Protein AF-A0A2A5DSV8-F1 (afdb_monomer_lite)

pLDDT: mean 72.82, std 6.64, range [47.84, 83.31]

Radius of gyration: 16.13 Å; chains: 1; bounding box: 38×25×45 Å

Foldseek 3Di:
DVVVVLVVLLVVLVVLLVVLVVVLVPDPDDVVNVVSVVSNVVSVVSNVVSVVVVVVVPDDPVCNVVVVVVVVVCCVPVVVVVVCVVVVD

Sequence (89 aa):
MLARRRRLTIVASGSAFGVALIGFAFIPWYVPALVLLFLASGAENLFSVFAQSIMQSKLPDEYRGRVMGFWGMQFSVLHPLGNLQIGAI

Secondary structure (DSSP, 8-state):
-HHHHHHHHHHHHHHHHHHHHHHHHT---HHHHHHHHHHHHHHHHHHHHHHHHHHHHHS-GGGHHHHHHHHHHHHHHHHHHHHHHHH--

Structure (mmCIF, N/CA/C/O backbone):
data_AF-A0A2A5DSV8-F1
#
_entry.id   AF-A0A2A5DSV8-F1
#
loop_
_atom_site.group_PDB
_atom_site.id
_atom_site.type_symbol
_atom_site.label_atom_id
_atom_site.label_alt_id
_atom_site.label_comp_id
_atom_site.label_asym_id
_atom_site.label_entity_id
_atom_site.label_seq_id
_atom_site.pdbx_PDB_ins_code
_atom_site.Cartn_x
_atom_site.Cartn_y
_atom_site.Cartn_z
_atom_site.occupancy
_atom_site.B_iso_or_equiv
_atom_site.auth_seq_id
_atom_site.auth_comp_id
_atom_site.auth_asym_id
_atom_site.auth_atom_id
_atom_site.pdbx_PDB_model_num
ATOM 1 N N . MET A 1 1 ? -19.860 -13.612 8.522 1.00 47.84 1 MET A N 1
ATOM 2 C CA . MET A 1 1 ? -19.277 -13.784 7.163 1.00 47.84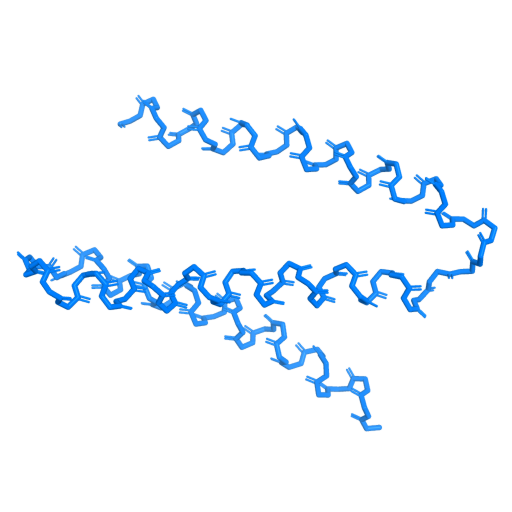 1 MET A CA 1
ATOM 3 C C . MET A 1 1 ? -18.687 -12.499 6.557 1.00 47.84 1 MET A C 1
ATOM 5 O O . MET A 1 1 ? -17.636 -12.590 5.930 1.00 47.84 1 MET A O 1
ATOM 9 N N . LEU A 1 2 ? -19.269 -11.309 6.772 1.00 53.72 2 LEU A N 1
ATOM 10 C CA . LEU A 1 2 ? -18.777 -10.028 6.213 1.00 53.72 2 LEU A CA 1
ATOM 11 C C . LEU A 1 2 ? -17.338 -9.653 6.632 1.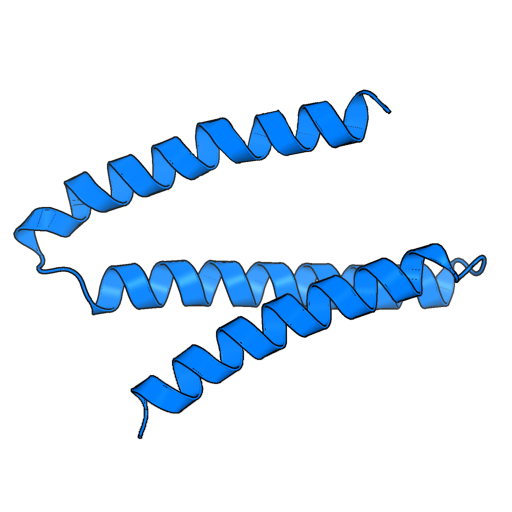00 53.72 2 LEU A C 1
ATOM 13 O O . LEU A 1 2 ? -16.539 -9.226 5.801 1.00 53.72 2 LEU A O 1
ATOM 17 N N . ALA A 1 3 ? -16.960 -9.911 7.889 1.00 56.94 3 ALA A N 1
ATOM 18 C CA . ALA A 1 3 ? -15.611 -9.627 8.391 1.00 56.94 3 ALA A CA 1
ATOM 19 C C . ALA A 1 3 ? -14.503 -10.472 7.726 1.00 56.94 3 ALA A C 1
ATOM 21 O O . ALA A 1 3 ? -13.363 -10.022 7.636 1.00 56.94 3 ALA A O 1
ATOM 22 N N . ARG A 1 4 ? -14.821 -11.684 7.241 1.00 58.78 4 ARG A N 1
ATOM 23 C CA . ARG A 1 4 ? -13.851 -12.569 6.568 1.00 58.78 4 ARG A CA 1
ATOM 24 C C . ARG A 1 4 ? -13.574 -12.104 5.140 1.00 58.78 4 ARG A C 1
ATOM 26 O O . ARG A 1 4 ? -12.422 -12.103 4.730 1.00 58.78 4 ARG A O 1
ATOM 33 N N . ARG A 1 5 ? -14.612 -11.643 4.428 1.00 61.31 5 ARG A N 1
ATOM 34 C CA . ARG A 1 5 ? -14.479 -11.074 3.077 1.00 61.31 5 ARG A CA 1
ATOM 35 C C . ARG A 1 5 ? -13.617 -9.816 3.087 1.00 61.31 5 ARG A C 1
ATOM 37 O O . ARG A 1 5 ? -12.675 -9.760 2.318 1.00 61.31 5 ARG A O 1
ATOM 44 N N . ARG A 1 6 ? -13.859 -8.890 4.027 1.00 59.81 6 ARG A N 1
ATOM 45 C CA . ARG A 1 6 ? -13.076 -7.646 4.180 1.00 59.81 6 ARG A CA 1
ATOM 46 C C . ARG A 1 6 ? -11.587 -7.892 4.451 1.00 59.81 6 ARG A C 1
ATOM 48 O O . ARG A 1 6 ? -10.744 -7.181 3.925 1.00 59.81 6 ARG A O 1
ATOM 55 N N . ARG A 1 7 ? -11.262 -8.910 5.260 1.00 63.19 7 ARG A N 1
ATOM 56 C CA . ARG A 1 7 ? -9.867 -9.327 5.498 1.00 63.19 7 ARG A CA 1
ATOM 57 C C . ARG A 1 7 ? -9.235 -9.932 4.245 1.00 63.19 7 ARG A C 1
ATOM 59 O O . ARG A 1 7 ? -8.078 -9.651 3.962 1.00 63.19 7 ARG A O 1
ATOM 66 N N . LEU A 1 8 ? -9.998 -10.725 3.493 1.00 66.94 8 LEU A N 1
ATOM 67 C CA . LEU A 1 8 ? -9.526 -11.332 2.252 1.00 66.94 8 LEU A CA 1
ATOM 68 C C . LEU A 1 8 ? -9.240 -10.277 1.176 1.00 66.94 8 LEU A C 1
ATOM 70 O O . LEU A 1 8 ? -8.235 -10.398 0.489 1.00 66.94 8 LEU A O 1
ATOM 74 N N . THR A 1 9 ? -10.065 -9.227 1.057 1.00 70.50 9 THR A N 1
ATOM 75 C CA . THR A 1 9 ? -9.840 -8.154 0.074 1.00 70.50 9 THR A CA 1
ATOM 76 C C . THR A 1 9 ? -8.545 -7.397 0.329 1.00 70.50 9 THR A C 1
ATOM 78 O O . THR A 1 9 ? -7.866 -7.049 -0.627 1.00 70.50 9 THR A O 1
ATOM 81 N N . ILE A 1 10 ? -8.179 -7.174 1.594 1.00 69.94 10 ILE A N 1
ATOM 82 C CA . ILE A 1 10 ? -6.937 -6.488 1.988 1.00 69.94 10 ILE A CA 1
ATOM 83 C C . ILE A 1 10 ? -5.709 -7.334 1.654 1.00 69.94 10 ILE A C 1
ATOM 85 O O . ILE A 1 10 ? -4.751 -6.834 1.073 1.00 69.94 10 ILE A O 1
ATOM 89 N N . VAL A 1 11 ? -5.748 -8.629 1.977 1.00 74.75 11 VAL A N 1
ATOM 90 C CA . VAL A 1 11 ? -4.651 -9.539 1.622 1.00 74.75 11 VAL A CA 1
ATOM 91 C C . VAL A 1 11 ? -4.548 -9.666 0.102 1.00 74.75 11 VAL A C 1
ATOM 93 O O . VAL A 1 11 ? -3.460 -9.533 -0.439 1.00 74.75 11 VAL A O 1
ATOM 96 N N . ALA A 1 12 ? -5.674 -9.820 -0.600 1.00 74.81 12 ALA A N 1
ATOM 97 C CA . ALA A 1 12 ? -5.699 -9.926 -2.056 1.00 74.81 12 ALA A CA 1
ATOM 98 C C . ALA A 1 12 ? -5.169 -8.665 -2.758 1.00 74.81 12 ALA A C 1
ATOM 100 O O . ALA A 1 12 ? -4.434 -8.790 -3.731 1.00 74.81 12 ALA A O 1
ATOM 101 N N . SER A 1 13 ? -5.495 -7.465 -2.266 1.00 68.50 13 SER A N 1
ATOM 102 C CA . SER A 1 13 ? -4.988 -6.204 -2.836 1.00 68.50 13 SER A CA 1
ATOM 103 C C . SER A 1 13 ? -3.497 -5.998 -2.558 1.00 68.50 13 SER A C 1
ATOM 105 O O . SER A 1 13 ? -2.765 -5.647 -3.478 1.00 68.50 13 SER A O 1
ATOM 107 N N . GLY A 1 14 ? -3.015 -6.315 -1.351 1.00 69.44 14 GLY A N 1
ATOM 108 C CA . GLY A 1 14 ? -1.580 -6.284 -1.044 1.00 69.44 14 GLY A CA 1
ATOM 109 C C . GLY A 1 14 ? -0.769 -7.296 -1.863 1.00 69.44 14 GLY A C 1
ATOM 110 O O . GLY A 1 14 ? 0.286 -6.966 -2.401 1.00 69.44 14 GLY A O 1
ATOM 111 N N . SER A 1 15 ? -1.285 -8.518 -2.028 1.00 73.88 15 SER A N 1
ATOM 112 C CA . SER A 1 15 ? -0.666 -9.531 -2.889 1.00 73.88 15 SER A CA 1
ATOM 113 C C . SER A 1 15 ? -0.685 -9.119 -4.362 1.00 73.88 15 SER A C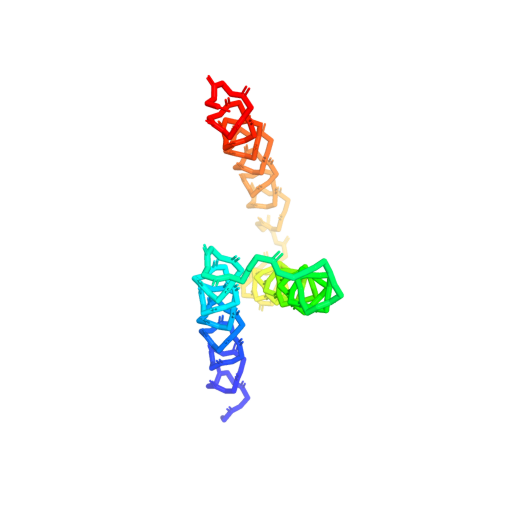 1
ATOM 115 O O . SER A 1 15 ? 0.322 -9.285 -5.044 1.00 73.88 15 SER A O 1
ATOM 117 N N . ALA A 1 16 ? -1.788 -8.543 -4.852 1.00 73.94 16 ALA A N 1
ATOM 118 C CA . ALA A 1 16 ? -1.888 -8.047 -6.224 1.00 73.94 16 ALA A CA 1
ATOM 119 C C . ALA A 1 16 ? -0.896 -6.908 -6.498 1.00 73.94 16 ALA A C 1
ATOM 121 O O . ALA A 1 16 ? -0.275 -6.895 -7.557 1.00 73.94 16 ALA A O 1
ATOM 122 N N . PHE A 1 17 ? -0.694 -6.003 -5.535 1.00 72.19 17 PHE A N 1
ATOM 123 C CA . PHE A 1 17 ? 0.310 -4.946 -5.634 1.00 72.19 17 PHE A CA 1
ATOM 124 C C . PHE A 1 17 ? 1.729 -5.518 -5.746 1.00 72.19 17 PHE A C 1
ATOM 126 O O . PHE A 1 17 ? 2.455 -5.168 -6.672 1.00 72.19 17 PHE A O 1
ATOM 133 N N . GLY A 1 18 ? 2.104 -6.454 -4.867 1.00 70.69 18 GLY A N 1
ATOM 134 C CA . GLY A 1 18 ? 3.422 -7.095 -4.918 1.00 70.69 18 GLY A CA 1
ATOM 135 C C . GLY A 1 18 ? 3.668 -7.856 -6.226 1.00 70.69 18 GLY A C 1
ATOM 136 O O . GLY A 1 18 ? 4.733 -7.727 -6.825 1.00 70.69 18 GLY A O 1
ATOM 137 N N . VAL A 1 19 ? 2.667 -8.59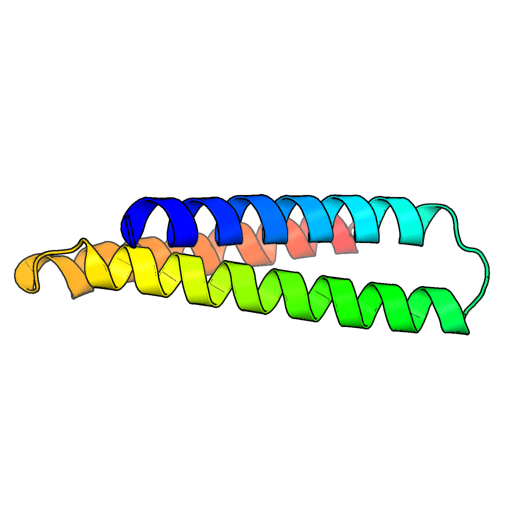4 -6.716 1.00 75.81 19 VAL A N 1
ATOM 138 C CA . VAL A 1 19 ? 2.754 -9.320 -7.995 1.00 75.81 19 VAL A CA 1
ATOM 139 C C . VAL A 1 19 ? 2.867 -8.356 -9.179 1.00 75.81 19 VAL A C 1
ATOM 141 O O . VAL A 1 19 ? 3.670 -8.596 -10.078 1.00 75.81 19 VAL A O 1
ATOM 144 N N . ALA A 1 20 ? 2.120 -7.249 -9.173 1.00 69.38 20 ALA A N 1
ATOM 145 C CA . ALA A 1 20 ? 2.223 -6.228 -10.211 1.00 69.38 20 ALA A CA 1
ATOM 146 C C . ALA A 1 20 ? 3.598 -5.535 -10.199 1.00 69.38 20 ALA A C 1
ATOM 148 O O . ALA A 1 20 ? 4.169 -5.277 -11.255 1.00 69.38 20 ALA A O 1
ATOM 149 N N . LEU A 1 21 ? 4.175 -5.292 -9.020 1.00 70.50 21 LEU A N 1
ATOM 150 C CA . LEU A 1 21 ? 5.494 -4.671 -8.902 1.00 70.50 21 LEU A CA 1
ATOM 151 C C . LEU A 1 21 ? 6.615 -5.593 -9.412 1.00 70.50 21 LEU A C 1
ATOM 153 O O . LEU A 1 21 ? 7.503 -5.149 -10.137 1.00 70.50 21 LEU A O 1
ATOM 157 N N . ILE A 1 22 ? 6.538 -6.891 -9.096 1.00 76.75 22 ILE A N 1
ATOM 158 C CA . ILE A 1 22 ? 7.461 -7.903 -9.634 1.00 76.75 22 ILE A CA 1
ATOM 159 C C . ILE A 1 22 ? 7.293 -8.010 -11.154 1.00 76.75 22 ILE A C 1
ATOM 161 O O . ILE A 1 22 ? 8.284 -8.029 -11.876 1.00 76.75 22 ILE A O 1
ATOM 165 N N . GLY A 1 23 ? 6.055 -8.024 -11.657 1.00 69.62 23 GLY A N 1
ATOM 166 C CA . GLY A 1 23 ? 5.777 -8.048 -13.095 1.00 69.62 23 GLY A CA 1
ATOM 167 C C . GLY A 1 23 ? 6.338 -6.831 -13.834 1.00 69.62 23 GLY A C 1
ATOM 168 O O . GLY A 1 23 ? 6.894 -6.979 -14.919 1.00 69.62 23 GLY A O 1
ATOM 169 N N . PHE A 1 24 ? 6.260 -5.642 -13.232 1.00 66.81 24 PHE A N 1
ATOM 170 C CA . PHE A 1 24 ? 6.837 -4.416 -13.782 1.00 66.81 24 PHE A CA 1
ATOM 171 C C . PHE A 1 24 ? 8.365 -4.503 -13.914 1.00 66.81 24 PHE A C 1
ATOM 173 O O . PHE A 1 24 ? 8.907 -4.106 -14.941 1.00 66.81 24 PHE A O 1
ATOM 180 N N . ALA A 1 25 ? 9.055 -5.096 -12.934 1.00 70.00 25 ALA A N 1
ATOM 181 C CA . ALA A 1 25 ? 10.513 -5.235 -12.960 1.00 70.00 25 ALA A CA 1
ATOM 182 C C . ALA A 1 25 ? 11.041 -6.087 -14.136 1.00 70.00 25 ALA A C 1
ATOM 184 O O . ALA A 1 25 ? 12.176 -5.898 -14.566 1.00 70.00 25 ALA A O 1
ATOM 185 N N . PHE A 1 26 ? 10.229 -7.006 -14.673 1.00 71.00 26 PHE A N 1
ATOM 186 C CA . PHE A 1 26 ? 10.611 -7.889 -15.784 1.00 71.00 26 PHE A CA 1
ATOM 187 C C . PHE A 1 26 ? 10.124 -7.416 -17.163 1.00 71.00 26 PHE A C 1
ATOM 189 O O . PHE A 1 26 ? 10.427 -8.069 -18.162 1.00 71.00 26 PHE A O 1
ATOM 196 N N . ILE A 1 27 ? 9.375 -6.310 -17.254 1.00 70.94 27 ILE A N 1
ATOM 197 C CA . ILE A 1 27 ? 8.781 -5.839 -18.513 1.00 70.94 27 ILE A CA 1
ATOM 198 C C . ILE A 1 27 ? 9.588 -4.658 -19.083 1.00 70.94 27 ILE A C 1
ATOM 200 O O . ILE A 1 27 ? 9.501 -3.549 -18.565 1.00 70.94 27 ILE A O 1
ATOM 204 N N . PRO A 1 28 ? 10.310 -4.841 -20.207 1.00 68.94 28 PRO A N 1
ATOM 205 C CA . PRO A 1 28 ? 10.999 -3.750 -20.903 1.00 68.94 28 PRO A CA 1
ATOM 206 C C . PRO A 1 28 ? 10.096 -2.962 -21.876 1.00 68.94 28 PRO A C 1
ATOM 208 O O . PRO A 1 28 ? 10.574 -2.080 -22.585 1.00 68.94 28 PRO A O 1
ATOM 211 N N . TRP A 1 29 ? 8.795 -3.275 -21.949 1.00 75.38 29 TRP A N 1
ATOM 212 C CA . TRP A 1 29 ? 7.848 -2.656 -22.885 1.00 75.38 29 TRP A CA 1
ATOM 213 C C . TRP A 1 29 ? 7.001 -1.575 -22.203 1.00 75.38 29 TRP A C 1
ATOM 215 O O . TRP A 1 29 ? 6.394 -1.809 -21.160 1.00 75.38 29 TRP A O 1
ATOM 225 N N . TYR A 1 30 ? 6.895 -0.406 -22.838 1.00 69.12 30 TYR A N 1
ATOM 226 C CA . TYR A 1 30 ? 6.271 0.790 -22.256 1.00 69.12 30 TYR A CA 1
ATOM 227 C C . TYR A 1 30 ? 4.758 0.646 -21.994 1.00 69.12 30 TYR A C 1
ATOM 229 O O . TYR A 1 30 ? 4.255 1.047 -20.946 1.00 69.12 30 TYR A O 1
ATOM 237 N N . VAL A 1 31 ? 4.018 0.036 -22.926 1.00 78.12 31 VAL A N 1
ATOM 238 C CA . VAL A 1 31 ? 2.548 -0.078 -22.835 1.00 78.12 31 VAL A CA 1
ATOM 239 C C . VAL A 1 31 ? 2.095 -1.063 -21.743 1.00 78.12 31 VAL A C 1
ATOM 241 O O . VAL A 1 31 ? 1.250 -0.685 -20.931 1.00 78.12 31 VAL A O 1
ATOM 244 N N . PRO A 1 32 ? 2.645 -2.291 -21.638 1.00 74.31 32 PRO A N 1
ATOM 245 C CA . PRO A 1 32 ? 2.278 -3.203 -20.553 1.00 74.31 32 PRO A CA 1
ATOM 246 C C . PRO A 1 32 ? 2.715 -2.686 -19.177 1.00 74.31 32 PRO A C 1
ATOM 248 O O . PRO A 1 32 ? 1.994 -2.872 -18.198 1.00 74.31 32 PRO A O 1
ATOM 251 N N . ALA A 1 33 ? 3.850 -1.983 -19.107 1.00 73.38 33 ALA A N 1
ATOM 252 C CA . ALA A 1 33 ? 4.327 -1.345 -17.886 1.00 73.38 33 ALA A CA 1
ATOM 253 C C . ALA A 1 33 ? 3.335 -0.291 -17.356 1.00 73.38 33 ALA A C 1
ATOM 255 O O . ALA A 1 33 ? 3.032 -0.286 -16.164 1.00 73.38 33 ALA A O 1
ATOM 256 N N . LEU A 1 34 ? 2.760 0.538 -18.237 1.00 76.12 34 LEU A N 1
ATOM 257 C CA . LEU A 1 34 ? 1.717 1.514 -17.886 1.00 76.12 34 LEU A CA 1
ATOM 258 C C . LEU A 1 34 ? 0.442 0.856 -17.346 1.00 76.12 34 LEU A C 1
ATOM 260 O O . LEU A 1 34 ? -0.119 1.320 -16.354 1.00 76.12 34 LEU A O 1
ATOM 264 N N . VAL A 1 35 ? -0.008 -0.235 -17.972 1.00 79.56 35 VAL A N 1
ATOM 265 C CA . VAL A 1 35 ? -1.203 -0.965 -17.519 1.00 79.56 35 VAL A CA 1
ATOM 266 C C . VAL A 1 35 ? -0.966 -1.599 -16.147 1.00 79.56 35 VAL A C 1
ATOM 268 O O . VAL A 1 35 ? -1.832 -1.502 -15.276 1.00 79.56 35 VAL A O 1
ATOM 271 N N . LEU A 1 36 ? 0.209 -2.195 -15.912 1.00 74.38 36 LEU A N 1
ATOM 272 C CA . LEU A 1 36 ? 0.557 -2.738 -14.596 1.00 74.38 36 LEU A CA 1
ATOM 273 C C . LEU A 1 36 ? 0.666 -1.649 -13.527 1.00 74.38 36 LEU A C 1
ATOM 275 O O . LEU A 1 36 ? 0.174 -1.857 -12.422 1.00 74.38 36 LEU A O 1
ATOM 279 N N . LEU A 1 37 ? 1.249 -0.492 -13.845 1.00 77.81 37 LEU A N 1
ATOM 280 C CA . LEU A 1 37 ? 1.317 0.657 -12.935 1.00 77.81 37 LEU A CA 1
ATOM 281 C C . LEU A 1 37 ? -0.075 1.166 -12.559 1.00 77.81 37 LEU A C 1
ATOM 283 O O . LEU A 1 37 ? -0.343 1.425 -11.386 1.00 77.81 37 LEU A O 1
ATOM 287 N N . PHE A 1 38 ? -0.979 1.257 -13.535 1.00 79.62 38 PHE A N 1
ATOM 288 C CA . PHE A 1 38 ? -2.363 1.653 -13.292 1.00 79.62 38 PHE A CA 1
ATOM 289 C C . PHE A 1 38 ? -3.082 0.656 -12.372 1.00 79.62 38 PHE A C 1
ATOM 291 O O . PHE A 1 38 ? -3.724 1.052 -11.399 1.00 79.62 38 PHE A O 1
ATOM 298 N N . LEU A 1 39 ? -2.922 -0.647 -12.628 1.00 78.62 39 LEU A N 1
ATOM 299 C CA . LEU A 1 39 ? -3.492 -1.701 -11.785 1.00 78.62 39 LEU A CA 1
ATOM 300 C C . LEU A 1 39 ? -2.882 -1.715 -10.376 1.00 78.62 39 LEU A C 1
ATOM 302 O O . LEU A 1 39 ? -3.613 -1.873 -9.398 1.00 78.62 39 LEU A O 1
ATOM 306 N N . ALA A 1 40 ? -1.570 -1.511 -10.260 1.00 76.44 40 ALA A N 1
ATOM 307 C CA . ALA A 1 40 ? -0.866 -1.436 -8.985 1.00 76.44 40 ALA A CA 1
ATOM 308 C C . ALA A 1 40 ? -1.347 -0.239 -8.155 1.00 76.44 40 ALA A C 1
ATOM 310 O O . ALA A 1 40 ? -1.692 -0.401 -6.987 1.00 76.44 40 ALA A O 1
ATOM 311 N N . SER A 1 41 ? -1.448 0.943 -8.766 1.00 78.81 41 SER A N 1
ATOM 312 C CA . SER A 1 41 ? -1.931 2.149 -8.090 1.00 78.81 41 SER A CA 1
ATOM 313 C C . SER A 1 41 ? -3.404 2.021 -7.677 1.00 78.81 41 SER A C 1
ATOM 315 O O . SER A 1 41 ? -3.775 2.396 -6.564 1.00 78.81 41 SER A O 1
ATOM 317 N N . GLY A 1 42 ? -4.245 1.398 -8.511 1.00 78.38 42 GLY A N 1
ATOM 318 C CA . GLY A 1 42 ? -5.629 1.078 -8.149 1.00 78.38 42 GLY A CA 1
ATOM 319 C C . GLY A 1 42 ? -5.730 0.121 -6.955 1.00 78.38 42 GLY A C 1
ATOM 320 O O . GLY A 1 42 ? -6.537 0.340 -6.049 1.00 78.38 42 GLY A O 1
ATOM 321 N N . ALA A 1 43 ? -4.892 -0.919 -6.917 1.00 75.19 43 ALA A N 1
ATOM 322 C CA . ALA A 1 43 ? -4.842 -1.874 -5.810 1.00 75.19 43 ALA A CA 1
ATOM 323 C C . ALA A 1 43 ? -4.349 -1.235 -4.499 1.00 75.19 43 ALA A C 1
ATOM 325 O O . ALA A 1 43 ? -4.905 -1.521 -3.436 1.00 75.19 43 ALA A O 1
ATOM 326 N N . GLU A 1 44 ? -3.356 -0.348 -4.575 1.00 77.56 44 GLU A N 1
ATOM 327 C CA . GLU A 1 44 ? -2.829 0.415 -3.437 1.00 77.56 44 GLU A CA 1
ATOM 328 C C . GLU A 1 44 ? -3.900 1.343 -2.840 1.00 77.56 44 GLU A C 1
ATOM 330 O O . GLU A 1 44 ? -4.170 1.288 -1.636 1.00 77.56 44 GLU A O 1
ATOM 335 N N . ASN A 1 45 ? -4.627 2.079 -3.686 1.00 78.44 45 ASN A N 1
ATOM 336 C CA . ASN A 1 45 ? -5.728 2.937 -3.246 1.00 78.44 45 ASN A CA 1
ATOM 337 C C . ASN A 1 45 ? -6.852 2.132 -2.575 1.00 78.44 45 ASN A C 1
ATOM 339 O O . ASN A 1 45 ? -7.347 2.509 -1.509 1.00 78.44 45 ASN A O 1
ATOM 343 N N . LEU A 1 46 ? -7.232 0.988 -3.155 1.00 78.06 46 LEU A N 1
ATOM 344 C CA . LEU A 1 46 ? -8.211 0.078 -2.553 1.00 78.06 46 LEU A CA 1
ATOM 345 C C . LEU A 1 46 ? -7.750 -0.399 -1.171 1.00 78.06 46 LEU A C 1
ATOM 347 O O . LEU A 1 46 ? -8.529 -0.351 -0.215 1.00 78.06 46 LEU A O 1
ATOM 351 N N . PHE A 1 47 ? -6.491 -0.822 -1.044 1.00 75.81 47 PHE A N 1
ATOM 352 C CA . PHE A 1 47 ? -5.912 -1.252 0.227 1.00 75.81 47 PHE A CA 1
ATOM 353 C C . PHE A 1 47 ? -5.971 -0.139 1.282 1.00 75.81 47 PHE A C 1
ATOM 355 O O . PHE A 1 47 ? -6.437 -0.381 2.398 1.00 75.81 47 PHE A O 1
ATOM 362 N N . SER A 1 48 ? -5.584 1.087 0.921 1.00 76.38 48 SER A N 1
ATOM 363 C CA . SER A 1 48 ? -5.602 2.247 1.819 1.00 76.38 48 SER A CA 1
ATOM 364 C C . SER A 1 48 ? -7.020 2.591 2.297 1.00 76.38 48 SER A C 1
ATOM 366 O O . SER A 1 48 ? -7.262 2.740 3.500 1.00 76.38 48 SER A O 1
ATOM 368 N N . VAL A 1 49 ? -8.003 2.608 1.389 1.00 79.12 49 VAL A N 1
ATOM 369 C CA . VAL A 1 49 ? -9.417 2.865 1.723 1.00 79.12 49 VAL A CA 1
ATOM 370 C C . VAL A 1 49 ? -9.986 1.775 2.633 1.00 79.12 49 VAL A C 1
ATOM 372 O O . VAL A 1 49 ? -10.682 2.075 3.612 1.00 79.12 49 VAL A O 1
ATOM 375 N N . PHE A 1 50 ? -9.686 0.500 2.365 1.00 76.00 50 PHE A N 1
ATOM 376 C CA . PHE A 1 50 ? -10.120 -0.597 3.230 1.00 76.00 50 PHE A CA 1
ATOM 377 C C . PHE A 1 50 ? -9.442 -0.554 4.603 1.00 76.00 50 PHE A C 1
ATOM 379 O O . PHE A 1 50 ? -10.119 -0.796 5.607 1.00 76.00 50 PHE A O 1
ATOM 386 N N . ALA A 1 51 ? -8.152 -0.218 4.673 1.00 75.44 51 ALA A N 1
ATOM 387 C CA . ALA A 1 51 ? -7.415 -0.078 5.926 1.00 75.44 51 ALA A CA 1
ATOM 388 C C . ALA A 1 51 ? -8.036 1.010 6.815 1.00 75.44 51 ALA A C 1
ATOM 390 O O . ALA A 1 51 ? -8.376 0.738 7.971 1.00 75.44 51 ALA A O 1
ATOM 391 N N . GLN A 1 52 ? -8.294 2.194 6.251 1.00 73.00 52 GLN A N 1
ATOM 392 C CA . GLN A 1 52 ? -8.985 3.281 6.949 1.00 73.00 52 GLN A CA 1
ATOM 393 C C . GLN A 1 52 ? -10.396 2.870 7.382 1.00 73.00 52 GLN A C 1
ATOM 395 O O . GLN A 1 52 ? -10.775 3.052 8.539 1.00 73.00 52 GLN A O 1
ATOM 400 N N . SER A 1 53 ? -11.159 2.231 6.493 1.00 77.00 53 SER A N 1
ATOM 401 C CA . SER A 1 53 ? -12.534 1.811 6.776 1.00 77.00 53 SER A CA 1
ATOM 402 C C . SER A 1 53 ? -12.639 0.728 7.854 1.00 77.00 53 SER A C 1
ATOM 404 O O . SER A 1 53 ? -13.658 0.633 8.540 1.00 77.00 53 SER A O 1
ATOM 406 N N . ILE A 1 54 ? -11.640 -0.150 7.992 1.00 73.75 54 ILE A N 1
ATOM 407 C CA . ILE A 1 54 ? -11.604 -1.134 9.083 1.00 73.75 54 ILE A CA 1
ATOM 408 C C . ILE A 1 54 ? -11.290 -0.444 10.399 1.00 73.75 54 ILE A C 1
ATOM 410 O O . ILE A 1 54 ? -11.964 -0.734 11.389 1.00 73.75 54 ILE A O 1
ATOM 414 N N . MET A 1 55 ? -10.319 0.468 10.391 1.00 70.50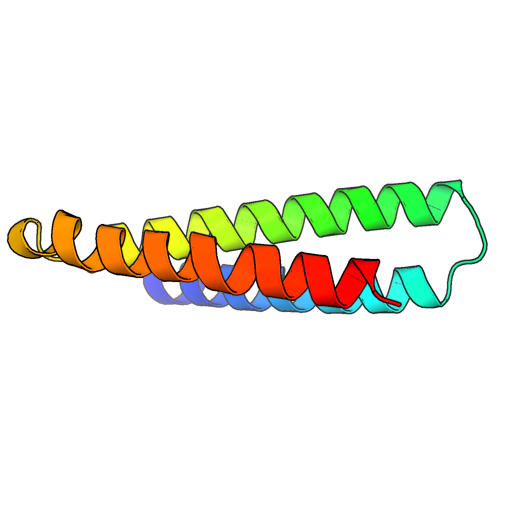 55 MET A N 1
ATOM 415 C CA . MET A 1 55 ? -9.971 1.263 11.562 1.00 70.50 55 MET A CA 1
ATOM 416 C C . MET A 1 55 ? -11.200 2.024 12.061 1.00 70.50 55 MET A C 1
ATOM 418 O O . MET A 1 55 ? -11.624 1.826 13.192 1.00 70.50 55 MET A O 1
ATOM 422 N N . GLN A 1 56 ? -11.873 2.763 11.181 1.00 67.31 56 GLN A N 1
ATOM 423 C CA . GLN A 1 56 ? -13.090 3.502 11.525 1.00 67.31 56 GLN A CA 1
ATOM 424 C C . GLN A 1 56 ? -14.214 2.595 12.040 1.00 67.31 56 GLN A C 1
ATOM 426 O O . GLN A 1 56 ? -14.913 2.975 12.968 1.00 67.31 56 GLN A O 1
ATOM 431 N N . SER A 1 57 ? -14.370 1.384 11.491 1.00 73.94 57 SER A N 1
ATOM 432 C CA . SER A 1 57 ? -15.450 0.467 11.901 1.00 73.94 57 SER A CA 1
ATOM 433 C C . SER A 1 57 ? -15.231 -0.238 13.241 1.00 73.94 57 SER A C 1
ATOM 435 O O . SER A 1 57 ? -16.181 -0.762 13.813 1.00 73.94 57 SER A O 1
ATOM 437 N N . LYS A 1 58 ? -13.980 -0.338 13.705 1.00 68.69 58 LYS A N 1
ATOM 438 C CA . LYS A 1 58 ? -13.626 -1.078 14.925 1.00 68.69 58 LYS A CA 1
ATOM 439 C C . LYS A 1 58 ? -13.397 -0.182 16.132 1.00 68.69 58 LYS A C 1
ATOM 441 O O . LYS A 1 58 ? -13.234 -0.708 17.230 1.00 68.69 58 LYS A O 1
ATOM 446 N N . LEU A 1 59 ? -13.335 1.130 15.932 1.00 61.84 59 LEU A N 1
ATOM 447 C CA . LEU A 1 59 ? -13.034 2.062 16.999 1.00 61.84 59 LEU A CA 1
ATOM 448 C C . LEU A 1 59 ? -14.305 2.625 17.643 1.00 61.84 59 LEU A C 1
ATOM 450 O O . LEU A 1 59 ? -15.148 3.152 16.919 1.00 61.84 59 LEU A O 1
ATOM 454 N N . PRO A 1 60 ? -14.418 2.578 18.984 1.00 64.94 60 PRO A N 1
ATOM 455 C CA . PRO A 1 60 ? -15.413 3.352 19.721 1.00 64.94 60 PRO A CA 1
ATOM 456 C C . PRO A 1 60 ? -15.248 4.849 19.422 1.00 64.94 60 PRO A C 1
ATOM 458 O O . PRO A 1 60 ? -14.114 5.329 19.300 1.00 64.94 60 PRO A O 1
ATOM 461 N N . ASP A 1 61 ? -16.357 5.587 19.321 1.00 65.56 61 ASP A N 1
ATOM 462 C CA . ASP A 1 61 ? -16.354 6.995 18.892 1.00 65.56 61 ASP A CA 1
ATOM 463 C C . ASP A 1 61 ? -15.458 7.903 19.759 1.00 65.56 61 ASP A C 1
ATOM 465 O O . ASP A 1 61 ? -14.851 8.840 19.242 1.00 65.56 61 ASP A O 1
ATOM 469 N N . GLU A 1 62 ? -15.256 7.563 21.036 1.00 69.00 62 GLU A N 1
ATOM 470 C CA . GLU A 1 62 ? -14.395 8.297 21.980 1.00 69.00 62 GLU A CA 1
ATOM 471 C C . GLU A 1 62 ? -12.896 8.257 21.635 1.00 69.00 62 GLU A C 1
ATOM 473 O O . GLU A 1 62 ? -12.152 9.181 21.968 1.00 69.00 62 GLU A O 1
ATOM 478 N N . TYR A 1 63 ? -12.427 7.221 20.934 1.00 67.88 63 TYR A N 1
ATOM 479 C CA . TYR A 1 63 ? -11.007 7.062 20.589 1.00 67.88 63 TYR A CA 1
ATOM 480 C C . TYR A 1 63 ? -10.700 7.360 19.119 1.00 67.88 63 TYR A C 1
ATOM 482 O O . TYR A 1 63 ? -9.527 7.337 18.728 1.00 67.88 63 TYR A O 1
ATOM 490 N N . ARG A 1 64 ? -11.716 7.683 18.302 1.00 66.19 64 ARG A N 1
ATOM 491 C CA . ARG A 1 64 ? -11.547 7.945 16.861 1.00 66.19 64 ARG A CA 1
ATOM 492 C C . ARG A 1 64 ? -10.518 9.036 16.590 1.00 66.19 64 ARG A C 1
ATOM 494 O O . ARG A 1 64 ? -9.648 8.830 15.752 1.00 66.19 64 ARG A O 1
ATOM 501 N N . GLY A 1 65 ? -10.561 10.150 17.326 1.00 66.44 65 GLY A N 1
ATOM 502 C CA . GLY A 1 65 ? -9.629 11.269 17.133 1.00 66.44 65 GLY A CA 1
ATOM 503 C C . GLY A 1 65 ? -8.179 10.937 17.505 1.00 66.44 65 GLY A C 1
ATOM 504 O O . GLY A 1 65 ? -7.259 11.261 16.760 1.00 66.44 65 GLY A O 1
ATOM 505 N N . ARG A 1 66 ? -7.963 10.227 18.621 1.00 76.75 66 ARG A N 1
ATOM 506 C CA . ARG A 1 66 ? -6.615 9.855 19.094 1.00 76.75 66 ARG A CA 1
ATOM 507 C C . ARG A 1 66 ? -5.937 8.838 18.183 1.00 76.75 66 ARG A C 1
ATOM 509 O O . ARG A 1 66 ? -4.758 8.981 17.871 1.00 76.75 66 ARG A O 1
ATOM 516 N N . VAL A 1 67 ? -6.679 7.831 17.735 1.00 73.06 67 VAL A N 1
ATOM 517 C CA . VAL A 1 67 ? -6.122 6.783 16.873 1.00 73.06 67 VAL A CA 1
ATOM 518 C C . VAL A 1 67 ? -5.987 7.253 15.432 1.00 73.06 67 VAL A C 1
ATOM 520 O O . VAL A 1 67 ? -4.999 6.909 14.793 1.00 73.06 67 VAL A O 1
ATOM 523 N N . MET A 1 68 ? -6.888 8.107 14.936 1.00 72.75 68 MET A N 1
ATOM 524 C CA . MET A 1 68 ? -6.676 8.763 13.641 1.00 72.75 68 MET A CA 1
ATOM 525 C C . MET A 1 68 ? -5.508 9.748 13.670 1.00 72.75 68 MET A C 1
ATOM 527 O O . MET A 1 68 ? -4.791 9.845 12.681 1.00 72.75 68 MET A O 1
ATOM 531 N N . GLY A 1 69 ? -5.247 10.412 14.803 1.00 76.69 69 GLY A N 1
ATOM 532 C CA . GLY A 1 69 ? -4.031 11.207 14.996 1.00 76.69 69 GLY A CA 1
ATOM 533 C C . GLY A 1 69 ? -2.757 10.362 14.905 1.00 76.69 69 GLY A C 1
ATOM 534 O O . GLY A 1 69 ? -1.813 10.739 14.216 1.00 76.69 69 GLY A O 1
ATOM 535 N N . PHE A 1 70 ? -2.747 9.179 15.527 1.00 77.62 70 PHE A N 1
ATOM 536 C CA . PHE A 1 70 ? -1.650 8.212 15.388 1.00 77.62 70 PHE A CA 1
ATOM 537 C C . PHE A 1 70 ? -1.510 7.666 13.963 1.00 77.62 70 PHE A C 1
ATOM 539 O O . PHE A 1 70 ? -0.395 7.554 13.459 1.00 77.62 70 PHE A O 1
ATOM 546 N N . TRP A 1 71 ? -2.625 7.368 13.294 1.00 77.88 71 TRP A N 1
ATOM 547 C CA . TRP A 1 71 ? -2.622 6.918 11.903 1.00 77.88 71 TRP A CA 1
ATOM 548 C C . TRP A 1 71 ? -2.085 8.000 10.954 1.00 77.88 71 TRP A C 1
ATOM 550 O O . TRP A 1 71 ? -1.261 7.712 10.090 1.00 77.88 71 TRP A O 1
ATOM 560 N N . GLY A 1 72 ? -2.471 9.260 11.170 1.00 76.75 72 GLY A N 1
ATOM 561 C CA . GLY A 1 72 ? -1.935 10.413 10.448 1.00 76.75 72 GLY A CA 1
ATOM 562 C C . GLY A 1 72 ? -0.443 10.629 10.706 1.00 76.75 72 GLY A C 1
ATOM 563 O O . GLY A 1 72 ? 0.301 10.869 9.762 1.00 76.75 72 GLY A O 1
ATOM 564 N N . MET A 1 73 ? 0.026 10.466 11.949 1.00 79.88 73 MET A N 1
ATOM 565 C CA . MET A 1 73 ? 1.461 10.504 12.265 1.00 79.88 73 MET A CA 1
ATOM 566 C C . MET A 1 73 ? 2.232 9.396 11.545 1.00 79.88 73 MET A C 1
ATOM 568 O O . MET A 1 73 ? 3.282 9.661 10.967 1.00 79.88 73 MET A O 1
ATOM 572 N N . GLN A 1 74 ? 1.701 8.172 11.526 1.00 79.00 74 GLN A N 1
ATOM 573 C CA . GLN A 1 74 ? 2.304 7.069 10.785 1.00 79.00 74 GLN A CA 1
ATOM 574 C C . GLN A 1 74 ? 2.432 7.407 9.295 1.00 79.00 74 GLN A C 1
ATOM 576 O O . GLN A 1 74 ? 3.497 7.200 8.715 1.00 79.00 74 GLN A O 1
ATOM 581 N N . PHE A 1 75 ? 1.372 7.945 8.686 1.00 76.12 75 PHE A N 1
ATOM 582 C CA . PHE A 1 75 ? 1.377 8.319 7.273 1.00 76.12 75 PHE A CA 1
ATOM 583 C C . PHE A 1 75 ? 2.383 9.444 7.000 1.00 76.12 75 PHE A C 1
ATOM 585 O O . PHE A 1 75 ? 3.209 9.326 6.103 1.00 76.12 75 PHE A O 1
ATOM 592 N N . SER A 1 76 ? 2.397 10.490 7.826 1.00 75.81 76 SER A N 1
ATOM 593 C CA . SER A 1 76 ? 3.311 11.627 7.678 1.00 75.81 76 SER A CA 1
ATOM 594 C C . SER A 1 76 ? 4.777 11.300 7.955 1.00 75.81 76 SER A C 1
ATOM 596 O O . SER A 1 76 ? 5.636 12.042 7.501 1.00 75.81 76 SER A O 1
ATOM 598 N N . VAL A 1 77 ? 5.090 10.231 8.692 1.00 77.88 77 VAL A N 1
ATOM 599 C CA . VAL A 1 77 ? 6.480 9.842 8.991 1.00 77.88 77 VAL A CA 1
ATOM 600 C C . VAL A 1 77 ? 6.969 8.763 8.030 1.00 77.88 77 VAL A C 1
ATOM 602 O O . VAL A 1 77 ? 8.023 8.911 7.422 1.00 77.88 77 VAL A O 1
ATOM 605 N N . LEU A 1 78 ? 6.209 7.682 7.851 1.00 79.38 78 LEU A N 1
ATOM 606 C CA . LEU A 1 78 ? 6.668 6.536 7.064 1.00 79.38 78 LEU A CA 1
ATOM 607 C C . LEU A 1 78 ? 6.569 6.771 5.555 1.00 79.38 78 LEU A C 1
ATOM 609 O O . LEU A 1 78 ? 7.421 6.285 4.817 1.00 79.38 78 LEU A O 1
ATOM 613 N N . HIS A 1 79 ? 5.570 7.522 5.086 1.00 79.06 79 HIS A N 1
ATOM 614 C CA . HIS A 1 79 ? 5.405 7.799 3.658 1.00 79.06 79 HIS A CA 1
ATOM 615 C C . HIS A 1 79 ? 6.561 8.634 3.073 1.00 79.06 79 HIS A C 1
ATOM 617 O O . HIS A 1 79 ? 7.148 8.206 2.078 1.00 79.06 79 HIS A O 1
ATOM 623 N N . PRO A 1 80 ? 6.975 9.775 3.669 1.00 80.50 80 PRO A N 1
ATOM 624 C CA . PRO A 1 80 ? 8.128 10.507 3.154 1.00 80.50 80 PRO A CA 1
ATOM 625 C C . PRO A 1 80 ? 9.442 9.751 3.343 1.00 80.50 80 PRO A C 1
ATOM 627 O O . PRO A 1 80 ? 10.309 9.873 2.489 1.00 80.50 80 PRO A O 1
ATOM 630 N N . LEU A 1 81 ? 9.595 8.939 4.397 1.00 82.06 81 LEU A N 1
ATOM 631 C CA . LEU A 1 81 ? 10.777 8.082 4.548 1.00 82.06 81 LEU A CA 1
ATOM 632 C C . LEU A 1 81 ? 10.874 7.038 3.429 1.00 82.06 81 LEU A C 1
ATOM 634 O O . LEU A 1 81 ? 11.951 6.851 2.869 1.00 82.06 81 LEU A O 1
ATOM 638 N N . GLY A 1 82 ? 9.755 6.412 3.054 1.00 77.75 82 GLY A N 1
ATOM 639 C CA . GLY A 1 82 ? 9.696 5.516 1.899 1.00 77.75 82 GLY A CA 1
ATOM 640 C C . GLY A 1 82 ? 10.046 6.235 0.595 1.00 77.75 82 GLY A C 1
ATOM 641 O O . GLY A 1 82 ? 10.875 5.752 -0.169 1.00 77.75 82 GLY A O 1
ATOM 642 N N . ASN A 1 83 ? 9.496 7.431 0.375 1.00 78.88 83 ASN A N 1
ATOM 643 C CA . ASN A 1 83 ? 9.793 8.229 -0.818 1.00 78.88 83 ASN A CA 1
ATOM 644 C C . ASN A 1 83 ? 11.252 8.695 -0.872 1.00 78.88 83 ASN A C 1
ATOM 646 O O . ASN A 1 83 ? 11.848 8.695 -1.945 1.00 78.88 83 ASN A O 1
ATOM 650 N N . LEU A 1 84 ? 11.841 9.061 0.270 1.00 83.31 84 LEU A N 1
ATOM 651 C CA . LEU A 1 84 ? 13.265 9.376 0.369 1.00 83.31 84 LEU A CA 1
ATOM 652 C C . LEU A 1 84 ? 14.119 8.158 0.020 1.00 83.31 84 LEU A C 1
ATOM 654 O O . LEU A 1 84 ? 15.092 8.298 -0.708 1.00 83.31 84 LEU A O 1
ATOM 658 N N . GLN A 1 85 ? 13.745 6.966 0.488 1.00 81.31 85 GLN A N 1
ATOM 659 C CA . GLN A 1 85 ? 14.472 5.740 0.169 1.00 81.31 85 GLN A CA 1
ATOM 660 C C . GLN A 1 85 ? 14.365 5.357 -1.312 1.00 81.31 85 GLN A C 1
ATOM 662 O O . GLN A 1 85 ? 15.336 4.858 -1.866 1.00 81.31 85 GLN A O 1
ATOM 667 N N . ILE A 1 86 ? 13.220 5.615 -1.951 1.00 80.62 86 ILE A N 1
ATOM 668 C CA . ILE A 1 86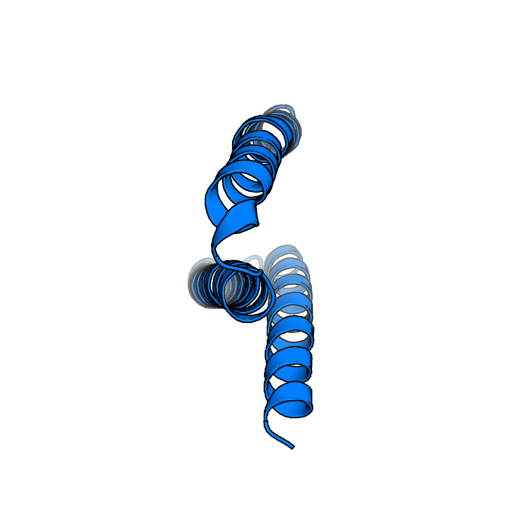 ? 13.011 5.378 -3.387 1.00 80.62 86 ILE A CA 1
ATOM 669 C C . ILE A 1 86 ? 13.758 6.409 -4.242 1.00 80.62 86 ILE A C 1
ATOM 671 O O . ILE A 1 86 ? 14.291 6.044 -5.276 1.00 80.62 86 ILE A O 1
ATOM 675 N N . GLY A 1 87 ? 13.785 7.683 -3.839 1.00 75.12 87 GLY A N 1
ATOM 676 C CA . GLY A 1 87 ? 14.428 8.757 -4.608 1.00 75.12 87 GLY A CA 1
ATOM 677 C C . GLY A 1 87 ? 15.932 8.914 -4.368 1.00 75.12 87 GLY A C 1
ATOM 678 O O . GLY A 1 87 ? 16.594 9.616 -5.126 1.00 75.12 87 GLY A O 1
ATOM 679 N N . ALA A 1 88 ? 16.469 8.310 -3.305 1.00 79.12 88 ALA A N 1
ATOM 680 C CA . ALA A 1 88 ? 17.904 8.289 -3.028 1.00 79.12 88 ALA A CA 1
ATOM 681 C C . ALA A 1 88 ? 18.668 7.225 -3.837 1.00 79.12 88 ALA A C 1
ATOM 683 O O . ALA A 1 88 ? 19.899 7.284 -3.869 1.00 79.12 88 ALA A O 1
ATOM 684 N N . ILE A 1 89 ? 17.962 6.265 -4.448 1.00 59.06 89 ILE A N 1
ATOM 685 C CA . ILE A 1 89 ? 18.525 5.228 -5.327 1.00 59.06 89 ILE A CA 1
ATOM 686 C C . ILE A 1 89 ? 18.206 5.495 -6.795 1.00 59.06 89 ILE A C 1
ATOM 688 O O . ILE A 1 89 ? 17.126 6.057 -7.080 1.00 59.06 89 ILE A O 1
#